Protein AF-A0A3D9D2W9-F1 (afdb_monomer_lite)

pLDDT: mean 81.85, std 9.12, range [48.78, 94.81]

Secondary structure (DSSP, 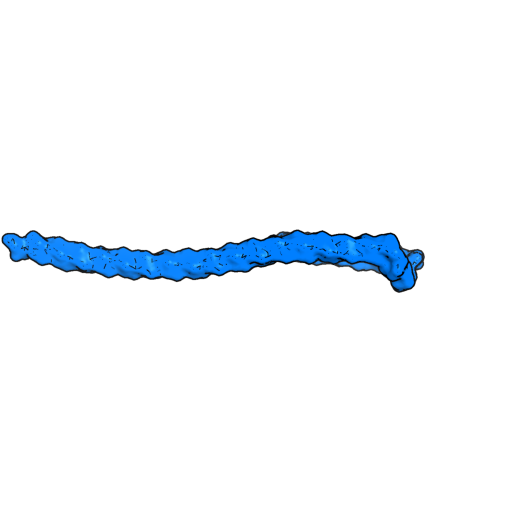8-state):
-HHHHHHHHHHHHHHHHHHHT-TT--GGGGGSHHHHHHHHHHHHHHHHHHHHHHHHHHHHHHHHHHHHHHHHHHHHHHHHHHHHHHHHHHHHH--

Sequence (95 aa):
MKGLSLTGLLLLALAFVLFYFNDNFSVIKLFEPITLMGILAGIGIGLFIGGMIGYVSKGNAVKEAQLKREFKELQKQKAELEKQQAVENINNRSL

Organism: NCBI:txid358687

Foldseek 3Di:
DVVVVVVVVVVVVVVVVVVVPDPPDDPVVCVPPVNVCVVVVVVVVCCVVVVVVVVVVVVVVVVVVVVVVVVVVVVVVVVVVVVVVVVVVVVVVVD

Radius of gyration: 29.34 Å; chains: 1; bounding box: 59×12×88 Å

Structure (mmCIF, N/CA/C/O backbone):
data_AF-A0A3D9D2W9-F1
#
_entry.id   AF-A0A3D9D2W9-F1
#
loop_
_atom_site.group_PDB
_atom_site.id
_atom_site.type_symbol
_atom_site.label_atom_id
_atom_site.label_alt_id
_atom_site.label_comp_id
_atom_site.label_asym_id
_atom_site.label_entity_id
_atom_site.label_seq_id
_atom_site.pdbx_PDB_ins_code
_atom_site.Cartn_x
_atom_site.Cartn_y
_atom_site.Cartn_z
_atom_site.occupancy
_atom_site.B_iso_or_equiv
_atom_site.auth_seq_id
_atom_site.auth_comp_id
_atom_site.auth_asym_id
_atom_site.auth_atom_id
_atom_site.pdbx_PDB_model_num
ATOM 1 N N . MET A 1 1 ? -10.912 -0.508 2.315 1.00 60.22 1 MET A N 1
ATOM 2 C CA . MET A 1 1 ? -9.858 -1.125 1.471 1.00 60.22 1 MET A CA 1
ATOM 3 C C . MET A 1 1 ? -10.182 -1.137 -0.027 1.00 60.22 1 MET A C 1
ATOM 5 O O . MET A 1 1 ? -9.250 -1.101 -0.813 1.00 60.22 1 MET A O 1
ATOM 9 N N . LYS A 1 2 ? -11.460 -1.154 -0.449 1.00 59.00 2 LYS A N 1
ATOM 10 C CA . LYS A 1 2 ? -11.846 -1.349 -1.863 1.00 59.00 2 LYS A CA 1
ATOM 11 C C . LYS A 1 2 ? -11.305 -0.288 -2.842 1.00 59.00 2 LYS A C 1
ATOM 13 O O . LYS A 1 2 ? -10.915 -0.649 -3.941 1.00 59.00 2 LYS A O 1
ATOM 18 N N . GLY A 1 3 ? -11.233 0.984 -2.436 1.00 69.56 3 GLY A N 1
ATOM 19 C CA . GLY A 1 3 ? -10.774 2.069 -3.315 1.00 69.56 3 GLY A CA 1
ATOM 20 C C . GLY A 1 3 ? -9.288 1.992 -3.675 1.00 69.56 3 GLY A C 1
ATOM 21 O O . GLY A 1 3 ? -8.945 2.041 -4.846 1.00 69.56 3 GLY A O 1
ATOM 22 N N . LEU A 1 4 ? -8.406 1.795 -2.688 1.00 73.50 4 LEU A N 1
ATOM 23 C CA . LEU A 1 4 ? -6.956 1.829 -2.920 1.00 73.50 4 LEU A CA 1
ATOM 24 C C . LEU A 1 4 ? -6.467 0.638 -3.762 1.00 73.50 4 LEU A C 1
ATOM 26 O O . LEU A 1 4 ? -5.640 0.810 -4.654 1.00 73.50 4 LEU A O 1
ATOM 30 N N . SER A 1 5 ? -7.021 -0.556 -3.525 1.00 76.38 5 SER A N 1
ATOM 31 C CA . SER A 1 5 ? -6.729 -1.739 -4.344 1.00 76.38 5 SER A CA 1
ATOM 32 C C . SER A 1 5 ? -7.242 -1.591 -5.779 1.00 76.38 5 SER A C 1
ATOM 34 O O . SER A 1 5 ? -6.575 -2.042 -6.704 1.00 76.38 5 SER A O 1
ATOM 36 N N . LEU A 1 6 ? -8.388 -0.929 -5.979 1.00 84.19 6 LEU A N 1
ATOM 37 C CA . LEU A 1 6 ? -8.936 -0.667 -7.311 1.00 84.19 6 LEU A CA 1
ATOM 38 C C . LEU A 1 6 ? -8.078 0.339 -8.087 1.00 84.19 6 LEU A C 1
ATOM 40 O O . LEU A 1 6 ? -7.769 0.101 -9.251 1.00 84.19 6 LEU A O 1
ATOM 44 N N . THR A 1 7 ? -7.643 1.426 -7.443 1.00 85.69 7 THR A N 1
ATOM 45 C CA . THR A 1 7 ? -6.752 2.416 -8.067 1.00 85.69 7 THR A CA 1
ATOM 46 C C . THR A 1 7 ? -5.404 1.801 -8.443 1.00 85.69 7 THR A C 1
ATOM 48 O O . THR A 1 7 ? -4.916 2.034 -9.545 1.00 85.69 7 THR A O 1
ATOM 51 N N . GLY A 1 8 ? -4.822 0.971 -7.568 1.00 84.12 8 GLY A N 1
ATOM 52 C CA . GLY A 1 8 ? -3.586 0.245 -7.876 1.00 84.12 8 GLY A CA 1
ATOM 53 C C . GLY A 1 8 ? -3.740 -0.702 -9.070 1.00 84.12 8 GLY A C 1
ATOM 54 O O . GLY A 1 8 ? -2.886 -0.720 -9.953 1.00 84.12 8 GLY A O 1
ATOM 55 N N . LEU A 1 9 ? -4.856 -1.434 -9.142 1.00 88.12 9 LEU A N 1
ATOM 56 C CA . LEU A 1 9 ? -5.163 -2.319 -10.268 1.00 88.12 9 LEU A CA 1
ATOM 57 C C . LEU A 1 9 ? -5.346 -1.543 -11.583 1.00 88.12 9 LEU A C 1
ATOM 59 O O . LEU A 1 9 ? -4.842 -1.969 -12.616 1.00 88.12 9 LEU A O 1
ATOM 63 N N . LEU A 1 10 ? -6.032 -0.398 -11.542 1.00 92.50 10 LEU A N 1
ATOM 64 C CA . LEU A 1 10 ? -6.225 0.480 -12.701 1.00 92.50 10 LEU A CA 1
ATOM 65 C C . LEU A 1 10 ? -4.897 1.014 -13.240 1.00 92.50 10 LEU A C 1
ATOM 67 O O . LEU A 1 10 ? -4.668 0.977 -14.446 1.00 92.50 10 LEU A O 1
ATOM 71 N N . LEU A 1 11 ? -4.009 1.471 -12.355 1.00 89.50 11 LEU A N 1
ATOM 72 C CA . LEU A 1 11 ? -2.679 1.945 -12.740 1.00 89.50 11 LEU A CA 1
ATOM 73 C C . LEU A 1 11 ? -1.823 0.816 -13.330 1.00 89.50 11 LEU A C 1
ATOM 75 O O . LEU A 1 11 ? -1.126 1.034 -14.318 1.00 89.50 11 LEU A O 1
ATOM 79 N N . LEU A 1 12 ? -1.913 -0.398 -12.776 1.00 89.12 12 LEU A N 1
ATOM 80 C CA . LEU A 1 12 ? -1.226 -1.573 -13.315 1.00 89.12 12 LEU A CA 1
ATOM 81 C C . LEU A 1 12 ? -1.747 -1.944 -14.712 1.00 89.12 12 LEU A C 1
ATOM 83 O O . LEU A 1 12 ? -0.958 -2.193 -15.621 1.00 89.12 12 LEU A O 1
ATOM 87 N N . ALA A 1 13 ? -3.068 -1.948 -14.894 1.00 92.25 13 ALA A N 1
ATOM 88 C CA . ALA A 1 13 ? -3.691 -2.197 -16.189 1.00 92.25 13 ALA A CA 1
ATOM 89 C C . ALA A 1 13 ? -3.277 -1.135 -17.216 1.00 92.25 13 ALA A C 1
ATOM 91 O O . ALA A 1 13 ? -2.939 -1.473 -18.347 1.00 92.25 13 ALA A O 1
ATOM 92 N N . LEU A 1 14 ? -3.224 0.136 -16.809 1.00 93.06 14 LEU A N 1
ATOM 93 C CA . LEU A 1 14 ? -2.767 1.227 -17.664 1.00 93.06 14 LEU A CA 1
ATOM 94 C C . LEU A 1 14 ? -1.297 1.055 -18.072 1.00 93.06 14 LEU A C 1
ATOM 96 O O . LEU A 1 14 ? -0.974 1.244 -19.241 1.00 93.06 14 LEU A O 1
ATOM 100 N N . ALA A 1 15 ? -0.421 0.634 -17.155 1.00 86.88 15 ALA A N 1
ATOM 101 C CA . ALA A 1 15 ? 0.968 0.309 -17.483 1.00 86.88 15 ALA A CA 1
ATOM 102 C C . ALA A 1 15 ? 1.062 -0.827 -18.518 1.00 86.88 15 ALA A C 1
ATOM 104 O O . ALA A 1 15 ? 1.854 -0.737 -19.453 1.00 86.88 15 ALA A O 1
ATOM 105 N N . PHE A 1 16 ? 0.216 -1.856 -18.402 1.00 86.94 16 PHE A N 1
ATOM 106 C CA . PHE A 1 16 ? 0.129 -2.950 -19.377 1.00 86.94 16 PHE A CA 1
ATOM 107 C C . PHE A 1 16 ? -0.365 -2.490 -20.753 1.00 86.94 16 PHE A C 1
ATOM 109 O O . PHE A 1 16 ? 0.155 -2.929 -21.776 1.00 86.94 16 PHE A O 1
ATOM 116 N N . VAL A 1 17 ? -1.348 -1.590 -20.793 1.00 89.75 17 VAL A N 1
ATOM 117 C CA . VAL A 1 17 ? -1.842 -1.004 -22.047 1.00 89.75 17 VAL A CA 1
ATOM 118 C C . VAL A 1 17 ? -0.749 -0.168 -22.710 1.00 89.75 17 VAL A C 1
ATOM 120 O O . VAL A 1 17 ? -0.476 -0.346 -23.893 1.00 89.75 17 VAL A O 1
ATOM 123 N N . LEU A 1 18 ? -0.077 0.700 -21.949 1.00 86.31 18 LEU A N 1
ATOM 124 C CA . LEU A 1 18 ? 1.044 1.497 -22.454 1.00 86.31 18 LEU A CA 1
ATOM 125 C C . LEU A 1 18 ? 2.196 0.618 -22.952 1.00 86.31 18 LEU A C 1
ATOM 127 O O . LEU A 1 18 ? 2.838 0.955 -23.943 1.00 86.31 18 LEU A O 1
ATOM 131 N N . PHE A 1 19 ? 2.434 -0.518 -22.295 1.00 80.88 19 PHE A N 1
ATOM 132 C CA . PHE A 1 19 ? 3.392 -1.519 -22.748 1.00 80.88 19 PHE A CA 1
ATOM 133 C C . PHE A 1 19 ? 2.984 -2.137 -24.094 1.00 80.88 19 PHE A C 1
ATOM 135 O O . PHE A 1 19 ? 3.816 -2.229 -24.989 1.00 80.88 19 PHE A O 1
ATOM 142 N N . TYR A 1 20 ? 1.713 -2.512 -24.262 1.00 82.88 20 TYR A N 1
ATOM 143 C CA . TYR A 1 20 ? 1.211 -3.134 -25.492 1.00 82.88 20 TYR A CA 1
ATOM 144 C C . TYR A 1 20 ? 1.305 -2.215 -26.720 1.00 82.88 20 TYR A C 1
ATOM 146 O O . TYR A 1 20 ? 1.616 -2.683 -27.809 1.00 82.88 20 TYR A O 1
ATOM 154 N N . PHE A 1 21 ? 1.067 -0.911 -26.552 1.00 85.56 21 PHE A N 1
ATOM 155 C CA . PHE A 1 21 ? 1.134 0.069 -27.646 1.00 85.56 21 PHE A CA 1
ATOM 156 C C . PHE A 1 21 ? 2.559 0.546 -27.990 1.00 85.56 21 PHE A C 1
ATOM 158 O O . PHE A 1 21 ? 2.726 1.380 -28.878 1.00 85.56 21 PHE A O 1
ATOM 165 N N . ASN A 1 22 ? 3.595 0.070 -27.294 1.00 81.12 22 ASN A N 1
ATOM 166 C CA . ASN A 1 22 ? 4.965 0.518 -27.526 1.00 81.12 22 ASN A CA 1
ATOM 167 C C . ASN A 1 22 ? 5.687 -0.362 -28.566 1.00 81.12 22 ASN A C 1
ATOM 169 O O . ASN A 1 22 ? 6.353 -1.333 -28.212 1.00 81.12 22 ASN A O 1
ATOM 173 N N . ASP A 1 23 ? 5.612 0.027 -29.843 1.00 74.19 23 ASP A N 1
ATOM 174 C CA . ASP A 1 23 ? 6.207 -0.705 -30.981 1.00 74.19 23 ASP A CA 1
ATOM 175 C C . ASP A 1 23 ? 7.746 -0.843 -30.932 1.00 74.19 23 ASP A C 1
ATOM 177 O O . ASP A 1 23 ? 8.319 -1.711 -31.586 1.00 74.19 23 ASP A O 1
ATOM 181 N N . ASN A 1 24 ? 8.451 -0.017 -30.148 1.00 72.06 24 ASN A N 1
ATOM 182 C CA . ASN A 1 24 ? 9.924 0.003 -30.083 1.00 72.06 24 ASN A CA 1
ATOM 183 C C . ASN A 1 24 ? 10.499 -0.763 -28.882 1.00 72.06 24 ASN A C 1
ATOM 185 O O . ASN A 1 24 ? 11.667 -0.572 -28.493 1.00 72.06 24 ASN A O 1
ATOM 189 N N . PHE A 1 25 ? 9.668 -1.574 -28.234 1.00 68.94 25 PHE A N 1
ATOM 190 C CA . PHE A 1 25 ? 10.003 -2.194 -26.968 1.00 68.94 25 PHE A CA 1
ATOM 191 C C . PHE A 1 25 ? 10.545 -3.618 -27.148 1.00 68.94 25 PHE A C 1
ATOM 193 O O . PHE A 1 25 ? 9.967 -4.449 -27.838 1.00 68.94 25 PHE A O 1
ATOM 200 N N . SER A 1 26 ? 11.675 -3.905 -26.501 1.00 78.75 26 SER A N 1
ATOM 201 C CA . SER A 1 26 ? 12.285 -5.237 -26.440 1.00 78.75 26 SER A CA 1
ATOM 202 C C . SER A 1 26 ? 12.428 -5.631 -24.979 1.00 78.75 26 SER A C 1
ATOM 204 O O . SER A 1 26 ? 12.737 -4.781 -24.144 1.00 78.75 26 SER A O 1
ATOM 206 N N . VAL A 1 27 ? 12.244 -6.914 -24.661 1.00 77.06 27 VAL A N 1
ATOM 207 C CA . VAL A 1 27 ? 12.335 -7.448 -23.287 1.00 77.06 27 VAL A CA 1
ATOM 208 C C . VAL A 1 27 ? 13.671 -7.082 -22.627 1.00 77.06 27 VAL A C 1
ATOM 210 O O . VAL A 1 27 ? 13.730 -6.832 -21.429 1.00 77.06 27 VAL A O 1
ATOM 213 N N . ILE A 1 28 ? 14.733 -6.956 -23.423 1.00 82.44 28 ILE A N 1
ATOM 214 C CA . ILE A 1 28 ? 16.072 -6.555 -22.974 1.00 82.44 28 ILE A CA 1
ATOM 215 C C . ILE A 1 28 ? 16.077 -5.144 -22.356 1.00 82.44 28 ILE A C 1
ATOM 217 O O . ILE A 1 28 ? 16.776 -4.920 -21.371 1.00 82.44 28 ILE A O 1
ATOM 221 N N . LYS A 1 29 ? 15.238 -4.218 -22.845 1.00 83.69 29 LYS A N 1
ATOM 222 C CA . LYS A 1 29 ? 15.135 -2.845 -22.316 1.00 83.69 29 LYS A CA 1
ATOM 223 C C . LYS A 1 29 ? 14.556 -2.777 -20.901 1.00 83.69 29 LYS A C 1
ATOM 225 O O . LYS A 1 29 ? 14.756 -1.778 -20.215 1.00 83.69 29 LYS A O 1
ATOM 230 N N . LEU A 1 30 ? 13.869 -3.824 -20.433 1.00 83.12 30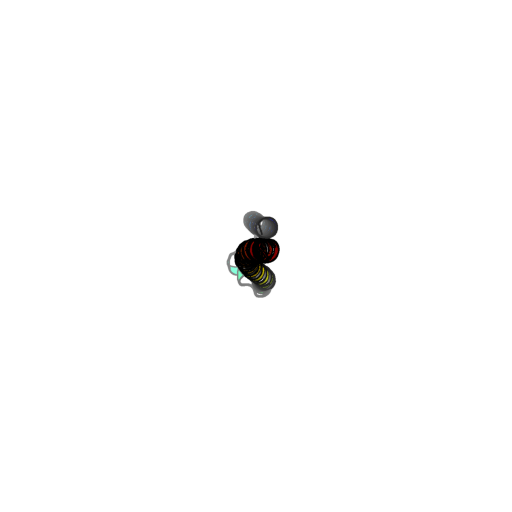 LEU A N 1
ATOM 231 C CA . LEU A 1 30 ? 13.395 -3.908 -19.042 1.00 83.12 30 LEU A CA 1
ATOM 232 C C . LEU A 1 30 ? 14.546 -4.079 -18.052 1.00 83.12 30 LEU A C 1
ATOM 234 O O . LEU A 1 30 ? 14.439 -3.640 -16.911 1.00 83.12 30 LEU A O 1
ATOM 238 N N . PHE A 1 31 ? 15.632 -4.709 -18.498 1.00 86.62 31 PHE A N 1
ATOM 239 C CA . PHE A 1 31 ? 16.817 -4.966 -17.687 1.00 86.62 31 PHE A CA 1
ATOM 240 C C . PHE A 1 31 ? 17.879 -3.873 -17.835 1.00 86.62 31 PHE A C 1
ATOM 242 O O . PHE A 1 31 ? 18.924 -3.949 -17.190 1.00 86.62 31 PHE 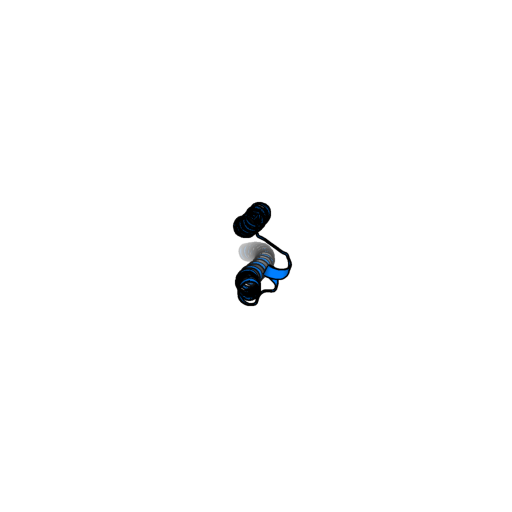A O 1
ATOM 249 N N . GLU A 1 32 ? 17.622 -2.838 -18.642 1.00 90.56 32 GLU A N 1
ATOM 250 C CA . GLU A 1 32 ? 18.477 -1.656 -18.651 1.00 90.56 32 GLU A CA 1
ATOM 251 C C . GLU A 1 32 ? 18.434 -0.967 -17.281 1.00 90.56 32 GLU A C 1
ATOM 253 O O . GLU A 1 32 ? 17.357 -0.855 -16.687 1.00 90.56 32 GLU A O 1
ATOM 258 N N . PRO A 1 33 ? 19.571 -0.457 -16.774 1.00 91.94 33 PRO A N 1
ATOM 259 C CA . PRO A 1 33 ? 19.668 0.048 -15.406 1.00 91.94 33 PRO A CA 1
ATOM 260 C C . PRO A 1 33 ? 18.608 1.092 -15.040 1.00 91.94 33 PRO A C 1
ATOM 262 O O . PRO A 1 33 ? 18.052 1.043 -13.949 1.00 91.94 33 PRO A O 1
ATOM 265 N N . ILE A 1 34 ? 18.293 2.012 -15.956 1.00 90.44 34 ILE A N 1
ATOM 266 C CA . ILE A 1 34 ? 17.304 3.080 -15.740 1.00 90.44 34 ILE A CA 1
ATOM 267 C C . ILE A 1 34 ? 15.881 2.524 -15.653 1.00 90.44 34 ILE A C 1
ATOM 269 O O . ILE A 1 34 ? 15.152 2.842 -14.712 1.00 90.44 34 ILE A O 1
ATOM 273 N N . THR A 1 35 ? 15.491 1.665 -16.596 1.00 86.56 35 THR A N 1
ATOM 274 C CA . THR A 1 35 ? 14.164 1.036 -16.612 1.00 86.56 35 THR A CA 1
ATOM 275 C C . THR A 1 35 ? 13.984 0.135 -15.395 1.00 86.56 35 THR A C 1
ATOM 277 O O . THR A 1 35 ? 12.968 0.213 -14.703 1.00 86.56 35 THR A O 1
ATOM 280 N N . LEU A 1 36 ? 15.003 -0.670 -15.086 1.00 91.44 36 LEU A N 1
ATOM 281 C CA . LEU A 1 36 ? 15.002 -1.575 -13.947 1.00 91.44 36 LEU A CA 1
ATOM 282 C C . LEU A 1 36 ? 14.948 -0.805 -12.624 1.00 91.44 36 LEU A C 1
ATOM 284 O O . LEU A 1 36 ? 14.177 -1.175 -11.741 1.00 91.44 36 LEU A O 1
ATOM 288 N N . MET A 1 37 ? 15.688 0.301 -12.497 1.00 94.50 37 MET A N 1
ATOM 289 C CA . MET A 1 37 ? 15.594 1.190 -11.338 1.00 94.50 37 MET A CA 1
ATOM 290 C C . MET A 1 37 ? 14.174 1.741 -11.178 1.00 94.50 37 MET A C 1
ATOM 292 O O . MET A 1 37 ? 13.646 1.728 -10.070 1.00 94.50 37 MET A O 1
ATOM 296 N N . GLY A 1 38 ? 13.532 2.172 -12.268 1.00 90.81 38 GLY A N 1
ATOM 297 C CA . GLY A 1 38 ? 12.146 2.644 -12.250 1.00 90.81 38 GLY A CA 1
ATOM 298 C C . GLY A 1 38 ? 11.158 1.574 -11.773 1.00 90.81 38 GLY A C 1
ATOM 299 O O . GLY A 1 38 ? 10.327 1.844 -10.904 1.00 90.81 38 GLY A O 1
ATOM 300 N N . ILE A 1 39 ? 11.287 0.344 -12.279 1.00 90.25 39 ILE A N 1
ATOM 301 C CA . ILE A 1 39 ? 10.460 -0.801 -11.865 1.00 90.25 39 ILE A CA 1
ATOM 302 C C . ILE A 1 39 ? 10.674 -1.108 -10.379 1.00 90.25 39 ILE A C 1
ATOM 304 O O . ILE A 1 39 ? 9.711 -1.200 -9.618 1.00 90.25 39 ILE A O 1
ATOM 308 N N . LEU A 1 40 ? 11.932 -1.231 -9.948 1.00 94.81 40 LEU A N 1
ATOM 309 C CA .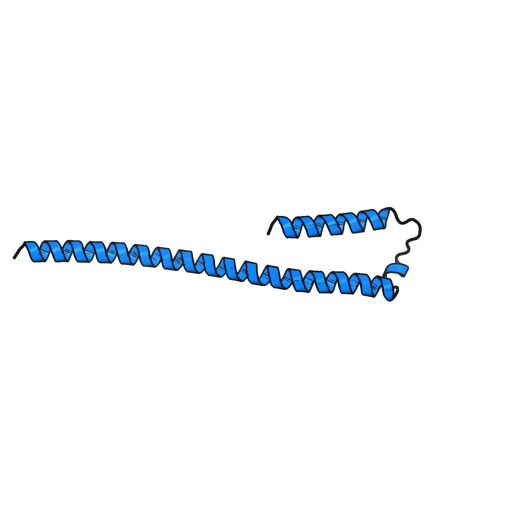 LEU A 1 40 ? 12.281 -1.549 -8.564 1.00 94.81 40 LEU A CA 1
ATOM 310 C C . LEU A 1 40 ? 11.834 -0.451 -7.595 1.00 94.81 40 LEU A C 1
ATOM 312 O O . LEU A 1 40 ? 11.301 -0.764 -6.532 1.00 94.81 40 LEU A O 1
ATOM 316 N N . ALA A 1 41 ? 11.987 0.823 -7.964 1.00 94.62 41 ALA A N 1
ATOM 317 C CA . ALA A 1 41 ? 11.510 1.950 -7.169 1.00 94.62 41 ALA A CA 1
ATOM 318 C C . ALA A 1 41 ? 9.980 1.949 -7.049 1.00 94.62 41 ALA A C 1
ATOM 320 O O . ALA A 1 41 ? 9.450 2.113 -5.949 1.00 94.62 41 ALA A O 1
ATOM 321 N N . GLY A 1 42 ? 9.268 1.699 -8.152 1.00 91.44 42 GLY A N 1
ATOM 322 C CA . GLY A 1 42 ? 7.811 1.575 -8.153 1.00 91.44 42 GLY A CA 1
ATOM 323 C C . GLY A 1 42 ? 7.318 0.443 -7.246 1.00 91.44 42 GLY A C 1
ATOM 324 O O . GLY A 1 42 ? 6.430 0.657 -6.417 1.00 91.44 42 GLY A O 1
ATOM 325 N N . ILE A 1 43 ? 7.940 -0.738 -7.338 1.00 92.19 43 ILE A N 1
ATOM 326 C CA . ILE A 1 43 ? 7.646 -1.880 -6.459 1.00 92.19 43 ILE A CA 1
ATOM 327 C C . ILE A 1 43 ? 7.963 -1.529 -5.000 1.00 92.19 43 ILE A C 1
ATOM 329 O O . ILE A 1 43 ? 7.129 -1.749 -4.124 1.00 92.19 43 ILE A O 1
ATOM 333 N N . GLY A 1 44 ? 9.137 -0.953 -4.730 1.00 94.50 44 GLY A N 1
ATOM 334 C CA . GLY A 1 44 ? 9.586 -0.607 -3.382 1.00 94.50 44 GLY A CA 1
ATOM 335 C C . GLY A 1 44 ? 8.642 0.365 -2.675 1.00 94.50 44 GLY A C 1
ATOM 336 O O . GLY A 1 44 ? 8.180 0.079 -1.571 1.00 94.50 44 GLY A O 1
ATOM 337 N N . ILE A 1 45 ? 8.285 1.475 -3.329 1.00 93.38 45 ILE A N 1
ATOM 338 C CA . ILE A 1 45 ? 7.349 2.471 -2.782 1.00 93.38 45 ILE A CA 1
ATOM 339 C C . ILE A 1 45 ? 5.957 1.856 -2.594 1.00 93.38 45 ILE A C 1
ATOM 341 O O . ILE A 1 45 ? 5.332 2.043 -1.546 1.00 93.38 45 ILE A O 1
ATOM 345 N N . GLY A 1 46 ? 5.485 1.086 -3.579 1.00 89.81 46 GLY A N 1
ATOM 346 C CA . GLY A 1 46 ? 4.188 0.417 -3.520 1.00 89.81 46 GLY A CA 1
ATOM 347 C C . GLY A 1 46 ? 4.080 -0.561 -2.348 1.00 89.81 46 GLY A C 1
ATOM 348 O O . GLY A 1 46 ? 3.094 -0.530 -1.610 1.00 89.81 46 GLY A O 1
ATOM 349 N N . LEU A 1 47 ? 5.108 -1.386 -2.127 1.00 90.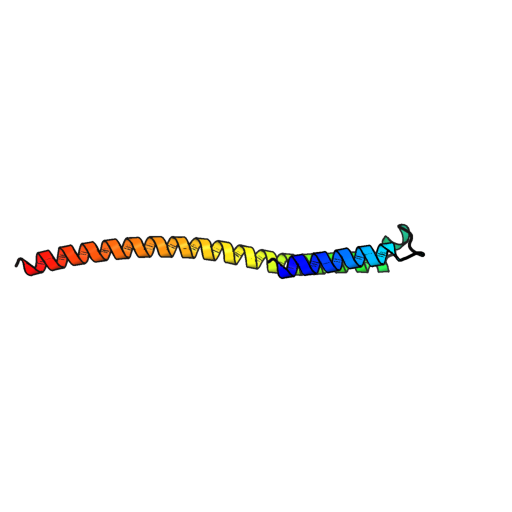50 47 LEU A N 1
ATOM 350 C CA . LEU A 1 47 ? 5.166 -2.325 -1.005 1.00 90.50 47 LEU A CA 1
ATOM 351 C C . LEU A 1 47 ? 5.330 -1.617 0.340 1.00 90.50 47 LEU A C 1
ATOM 353 O O . LEU A 1 47 ? 4.708 -2.036 1.314 1.00 90.50 47 LEU A O 1
ATOM 357 N N . PHE A 1 48 ? 6.118 -0.543 0.408 1.00 91.38 48 PHE A N 1
ATOM 358 C CA . PHE A 1 48 ? 6.320 0.210 1.643 1.00 91.38 48 PHE A CA 1
ATOM 359 C C . PHE A 1 48 ? 5.012 0.852 2.125 1.00 91.38 48 PHE A C 1
ATOM 361 O O . PHE A 1 48 ? 4.542 0.576 3.232 1.00 91.38 48 PHE A O 1
ATOM 368 N N . ILE A 1 49 ? 4.363 1.639 1.261 1.00 89.00 49 ILE A N 1
ATOM 369 C CA . ILE A 1 49 ? 3.099 2.311 1.593 1.00 89.00 49 ILE A CA 1
ATOM 370 C C . ILE A 1 49 ? 1.972 1.284 1.763 1.00 89.00 49 ILE A C 1
ATOM 372 O O . ILE A 1 49 ? 1.209 1.346 2.730 1.00 89.00 49 ILE A O 1
ATOM 376 N N . GLY A 1 50 ? 1.882 0.301 0.863 1.00 84.62 50 GLY A N 1
ATOM 377 C CA . GLY A 1 50 ? 0.891 -0.771 0.947 1.00 84.62 50 GLY A CA 1
ATOM 378 C C . GLY A 1 50 ? 1.030 -1.605 2.223 1.00 84.62 50 GLY A C 1
ATOM 379 O O . GLY A 1 50 ? 0.026 -1.927 2.859 1.00 84.62 50 GLY A O 1
ATOM 380 N N . GLY A 1 51 ? 2.264 -1.895 2.642 1.00 85.38 51 GLY A N 1
ATOM 381 C CA . GLY A 1 51 ? 2.580 -2.602 3.880 1.00 85.38 51 GLY A CA 1
ATOM 382 C C . GLY A 1 51 ? 2.164 -1.820 5.123 1.00 85.38 51 GLY A C 1
ATOM 383 O O . GLY A 1 51 ? 1.507 -2.382 6.000 1.00 85.38 51 GLY A O 1
ATOM 384 N N . MET A 1 52 ? 2.450 -0.513 5.172 1.00 86.00 52 MET A N 1
ATOM 385 C CA . MET A 1 52 ? 2.009 0.359 6.268 1.00 86.00 52 MET A CA 1
ATOM 386 C C . MET A 1 52 ? 0.482 0.413 6.385 1.00 86.00 52 MET A C 1
ATOM 388 O O . MET A 1 52 ? -0.075 0.173 7.458 1.00 86.00 52 MET A O 1
ATOM 392 N N . ILE A 1 53 ? -0.213 0.682 5.277 1.00 83.69 53 ILE A N 1
ATOM 393 C CA . ILE A 1 53 ? -1.681 0.765 5.257 1.00 83.69 53 ILE A CA 1
ATOM 394 C C . ILE A 1 53 ? -2.301 -0.596 5.609 1.00 83.69 53 ILE A C 1
ATOM 396 O O . ILE A 1 53 ? -3.279 -0.669 6.359 1.00 83.69 53 ILE A O 1
ATOM 400 N N . GLY A 1 54 ? -1.714 -1.690 5.117 1.00 81.06 54 GLY A N 1
ATOM 401 C CA . GLY A 1 54 ? -2.129 -3.053 5.439 1.00 81.06 54 GLY A CA 1
ATOM 402 C C . GLY A 1 54 ? -1.971 -3.391 6.924 1.00 81.06 54 GLY A C 1
ATOM 403 O O . GLY A 1 54 ? -2.884 -3.969 7.519 1.00 81.06 54 GLY A O 1
ATOM 404 N N . TYR A 1 55 ? -0.854 -2.994 7.540 1.00 83.00 55 TYR A N 1
ATOM 405 C CA . TYR A 1 55 ? -0.600 -3.189 8.968 1.00 83.00 55 TYR A CA 1
ATOM 406 C C . TYR A 1 55 ? -1.620 -2.440 9.834 1.00 83.00 55 TYR A C 1
ATOM 408 O O . TYR A 1 55 ? -2.251 -3.039 10.708 1.00 83.00 55 TYR A O 1
ATOM 416 N N . VAL A 1 56 ? -1.868 -1.160 9.532 1.00 80.50 56 VAL A N 1
ATOM 417 C CA . VAL A 1 56 ? -2.863 -0.341 10.247 1.00 80.50 56 VAL A CA 1
ATOM 418 C C . VAL A 1 56 ? -4.269 -0.936 10.121 1.00 80.50 56 VAL A C 1
ATOM 420 O O . VAL A 1 56 ? -4.999 -1.026 11.109 1.00 80.50 56 VAL A O 1
ATOM 423 N N . SER A 1 57 ? -4.646 -1.426 8.936 1.00 76.00 57 SER A N 1
ATOM 424 C CA . SER A 1 57 ? -5.954 -2.058 8.741 1.00 76.00 57 SER A CA 1
ATOM 425 C C . SER A 1 57 ? -6.134 -3.343 9.552 1.00 76.00 57 SER A C 1
ATOM 427 O O . SER A 1 57 ? -7.242 -3.607 10.020 1.00 76.00 57 SER A O 1
ATOM 429 N N . LYS A 1 58 ? -5.078 -4.151 9.721 1.00 73.75 58 LYS A N 1
ATOM 430 C CA . LYS A 1 58 ? -5.126 -5.349 10.574 1.00 73.75 58 LYS A CA 1
ATOM 431 C C . LYS A 1 58 ? -5.221 -4.977 12.053 1.00 73.75 58 LYS A C 1
ATOM 433 O O . LYS A 1 58 ? -6.013 -5.584 12.769 1.00 73.75 58 LYS A O 1
ATOM 438 N N . GLY A 1 59 ? -4.493 -3.948 12.491 1.00 73.75 59 GLY A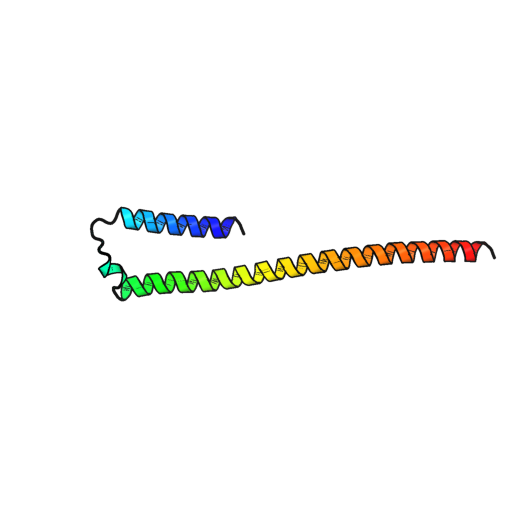 N 1
ATOM 439 C CA . GLY A 1 59 ? -4.589 -3.429 13.858 1.00 73.75 59 GLY A CA 1
ATOM 440 C C . GLY A 1 59 ? -6.006 -2.970 14.214 1.00 73.75 59 GLY A C 1
ATOM 441 O O . GLY A 1 59 ? -6.521 -3.317 15.276 1.00 73.75 59 GLY A O 1
ATOM 442 N N . ASN A 1 60 ? -6.681 -2.272 13.297 1.00 72.19 60 ASN A N 1
ATOM 443 C CA . ASN A 1 60 ? -8.051 -1.816 13.532 1.00 72.19 60 ASN A CA 1
ATOM 444 C C . ASN A 1 60 ? -9.055 -2.980 13.629 1.00 72.19 60 ASN A C 1
ATOM 446 O O . ASN A 1 60 ? -9.928 -2.958 14.490 1.00 72.19 60 ASN A O 1
ATOM 450 N N . ALA A 1 61 ? -8.891 -4.027 12.813 1.00 74.19 61 ALA A N 1
ATOM 451 C CA . ALA A 1 61 ? -9.743 -5.218 12.872 1.00 74.19 61 ALA A CA 1
ATOM 452 C C . ALA A 1 61 ? -9.591 -5.989 14.199 1.00 74.19 61 ALA A C 1
ATOM 454 O O . ALA A 1 61 ? -10.576 -6.469 14.761 1.00 74.19 61 ALA A O 1
ATOM 455 N N . VAL A 1 62 ? -8.366 -6.075 14.731 1.00 75.25 62 VAL A N 1
ATOM 456 C CA . VAL A 1 62 ? -8.111 -6.673 16.053 1.00 75.25 62 VAL A CA 1
ATOM 457 C C . VAL A 1 62 ? -8.748 -5.830 17.158 1.00 75.25 62 VAL A C 1
ATOM 459 O O . VAL A 1 62 ? -9.400 -6.376 18.049 1.00 75.25 62 VAL A O 1
ATOM 462 N N . LYS A 1 63 ? -8.621 -4.503 17.068 1.00 77.50 63 LYS A N 1
ATOM 463 C CA . LYS A 1 63 ? -9.196 -3.572 18.042 1.00 77.50 63 LYS A CA 1
ATOM 464 C C . LYS A 1 63 ? -10.726 -3.628 18.053 1.00 77.50 63 LYS A C 1
ATOM 466 O O . LYS A 1 63 ? -11.315 -3.699 19.124 1.00 77.50 63 LYS A O 1
ATOM 471 N N . GLU A 1 64 ? -11.376 -3.691 16.891 1.00 81.19 64 GLU A N 1
ATOM 472 C CA . GLU A 1 64 ? -12.831 -3.895 16.789 1.00 81.19 64 GLU A CA 1
ATOM 473 C C . GLU A 1 64 ? -13.284 -5.230 17.397 1.00 81.19 64 GLU A C 1
ATOM 475 O O . GLU A 1 64 ? -14.317 -5.293 18.067 1.00 81.19 64 GLU A O 1
ATOM 480 N N . ALA A 1 65 ? -12.521 -6.304 17.178 1.00 80.25 65 ALA A N 1
ATOM 481 C CA . ALA A 1 65 ? -12.834 -7.613 17.740 1.00 80.25 65 ALA A CA 1
ATOM 482 C C . ALA A 1 65 ? -12.715 -7.625 19.273 1.00 80.25 65 ALA A C 1
ATOM 484 O O . ALA A 1 65 ? -13.557 -8.227 19.940 1.00 80.25 65 ALA A O 1
ATOM 485 N N . GLN A 1 66 ? -11.707 -6.947 19.830 1.00 81.25 66 GLN A N 1
ATOM 486 C CA . GLN A 1 66 ? -11.569 -6.756 21.276 1.00 81.25 66 GLN A CA 1
ATOM 487 C C . GLN A 1 66 ? -12.704 -5.899 21.838 1.00 81.25 66 GLN A C 1
ATOM 489 O O . GLN A 1 66 ? -13.367 -6.332 22.777 1.00 81.25 66 GLN A O 1
ATOM 494 N N . LEU A 1 67 ? -13.017 -4.766 21.201 1.00 83.12 67 LEU A N 1
ATOM 495 C CA . LEU A 1 67 ? -14.085 -3.865 21.639 1.00 83.12 67 LEU A CA 1
ATOM 496 C C . LEU A 1 67 ? -15.445 -4.577 21.701 1.00 83.12 67 LEU A C 1
ATOM 498 O O . LEU A 1 67 ? -16.194 -4.422 22.661 1.00 83.12 67 LEU A O 1
ATOM 502 N N . LYS A 1 68 ? -15.765 -5.414 20.703 1.00 85.19 68 LYS A N 1
ATOM 503 C CA . LYS A 1 68 ? -17.005 -6.210 20.699 1.00 85.19 68 LYS A CA 1
ATOM 504 C C . LYS A 1 68 ? -17.056 -7.249 21.821 1.00 85.19 68 LYS A C 1
ATOM 506 O O . LYS A 1 68 ? -18.147 -7.550 22.304 1.00 85.19 68 LYS A O 1
ATOM 511 N N . ARG A 1 69 ? -15.915 -7.823 22.214 1.00 85.62 69 ARG A N 1
ATOM 512 C CA . ARG A 1 69 ? -15.838 -8.779 23.331 1.00 85.62 69 ARG A CA 1
ATOM 513 C C . ARG A 1 69 ? -16.048 -8.068 24.663 1.00 85.62 69 ARG A C 1
ATOM 515 O O . ARG A 1 69 ? -16.940 -8.466 25.405 1.00 85.62 69 ARG A O 1
ATOM 522 N N . GLU A 1 70 ? -15.318 -6.981 24.894 1.00 86.00 70 GLU A N 1
ATOM 523 C CA . GLU A 1 70 ? -15.445 -6.145 26.095 1.00 86.00 70 GLU A CA 1
ATOM 524 C C . GLU A 1 70 ? -16.871 -5.618 26.267 1.00 86.00 70 GLU A C 1
ATOM 526 O O . GLU A 1 70 ? -17.465 -5.742 27.334 1.00 86.00 70 GLU A O 1
ATOM 531 N N . PHE A 1 71 ? -17.480 -5.113 25.193 1.00 89.06 71 PHE A N 1
ATOM 532 C CA . PHE A 1 71 ? -18.850 -4.609 25.245 1.00 89.06 71 PHE A CA 1
ATOM 533 C C . PHE A 1 71 ? -19.859 -5.696 25.645 1.00 89.06 71 PHE A C 1
ATOM 535 O O . PHE A 1 71 ? -20.811 -5.435 26.382 1.00 89.06 71 PHE A O 1
ATOM 542 N N . LYS A 1 72 ? -19.641 -6.939 25.198 1.00 88.06 72 LYS A N 1
ATOM 543 C CA . LYS A 1 72 ? -20.499 -8.079 25.539 1.00 88.06 72 LYS A CA 1
ATOM 544 C C . LYS A 1 72 ? -20.320 -8.524 26.993 1.00 88.06 72 LYS A C 1
ATOM 546 O O . LYS A 1 72 ? -21.298 -8.918 27.624 1.00 88.06 72 LYS A O 1
ATOM 551 N N . GLU A 1 73 ? -19.103 -8.461 27.525 1.00 88.44 73 GLU A N 1
ATOM 552 C CA . GLU A 1 73 ? -18.838 -8.726 28.944 1.00 88.44 73 GLU A CA 1
ATOM 553 C C . GLU A 1 73 ? -19.438 -7.645 29.842 1.00 88.44 73 GLU A C 1
ATOM 555 O O . GLU A 1 73 ? -20.119 -7.971 30.813 1.00 88.44 73 GLU A O 1
ATOM 560 N N . LEU A 1 74 ? -19.294 -6.372 29.471 1.00 86.38 74 LEU A N 1
ATOM 561 C CA . LEU A 1 74 ? -19.884 -5.252 30.203 1.00 86.38 74 LEU A CA 1
ATOM 562 C C . LEU A 1 74 ? -21.417 -5.320 30.238 1.00 86.38 74 LEU A C 1
ATOM 564 O O . LEU A 1 74 ? -22.014 -5.045 31.277 1.00 86.38 74 LEU A O 1
ATOM 568 N N . GLN A 1 75 ? -22.075 -5.738 29.149 1.00 87.06 75 GLN A N 1
ATOM 569 C CA . GLN A 1 75 ? -23.528 -5.962 29.159 1.00 87.06 75 GLN A CA 1
ATOM 570 C C . GLN A 1 75 ? -23.949 -7.072 30.126 1.00 87.06 75 GLN A C 1
ATOM 572 O O . GLN A 1 75 ? -24.958 -6.929 30.815 1.00 87.06 75 GLN A O 1
ATOM 577 N N . LYS A 1 76 ? -23.182 -8.167 30.200 1.00 86.62 76 LYS A N 1
ATOM 578 C CA . LYS A 1 76 ? -23.458 -9.247 31.157 1.00 86.62 76 LYS A CA 1
ATOM 579 C C . LYS A 1 76 ? -23.312 -8.764 32.597 1.00 86.62 76 LYS A C 1
ATOM 581 O O . LYS A 1 76 ? -24.219 -8.991 33.389 1.00 86.62 76 LYS A O 1
ATOM 586 N N . GLN A 1 77 ? -22.226 -8.055 32.902 1.00 84.44 77 GLN A N 1
ATOM 587 C CA . GLN A 1 77 ? -21.986 -7.505 34.238 1.00 84.44 77 GLN A CA 1
ATOM 588 C C . GLN A 1 77 ? -23.076 -6.508 34.645 1.00 84.44 77 GLN A C 1
ATOM 590 O O . GLN A 1 77 ? -23.568 -6.570 35.766 1.00 84.44 77 GLN A O 1
ATOM 595 N N . LYS A 1 78 ? -23.526 -5.640 33.727 1.00 83.06 78 LYS A N 1
ATOM 596 C CA . LYS A 1 78 ? -24.666 -4.745 33.981 1.00 83.06 78 LYS A CA 1
ATOM 597 C C . LYS A 1 78 ? -25.940 -5.508 34.335 1.00 83.06 78 LYS A C 1
ATOM 599 O O . LYS A 1 78 ? -26.580 -5.179 35.326 1.00 83.06 78 LYS A O 1
ATOM 604 N N . ALA A 1 79 ? -26.287 -6.530 33.555 1.00 83.69 79 ALA A N 1
ATOM 605 C CA . ALA A 1 79 ? -27.486 -7.328 33.804 1.00 83.69 79 ALA A CA 1
ATOM 606 C C . ALA A 1 79 ? -27.419 -8.087 35.142 1.00 83.69 79 ALA A C 1
ATOM 608 O O . ALA A 1 79 ? -28.442 -8.332 35.777 1.00 83.69 79 ALA A O 1
ATOM 609 N N . GLU A 1 80 ? -26.222 -8.481 35.571 1.00 82.81 80 GLU A N 1
ATOM 610 C CA . GLU A 1 80 ? -26.001 -9.162 36.845 1.00 82.81 80 GLU A CA 1
ATOM 611 C C . GLU A 1 80 ? -26.076 -8.191 38.031 1.00 82.81 80 GLU A C 1
ATOM 613 O O . GLU A 1 80 ? -26.749 -8.483 39.018 1.00 82.81 80 GLU A O 1
ATOM 618 N N . LEU A 1 81 ? -25.497 -6.995 37.890 1.00 79.81 81 LEU A N 1
ATOM 619 C CA . LEU A 1 81 ? -25.607 -5.905 38.862 1.00 79.81 81 LEU A CA 1
ATOM 620 C C . LEU A 1 81 ? -27.054 -5.427 39.037 1.00 79.81 81 LEU A C 1
ATOM 622 O O . LEU A 1 81 ? -27.497 -5.242 40.164 1.00 79.81 81 LEU A O 1
ATOM 626 N N . GLU A 1 82 ? -27.818 -5.278 37.953 1.00 80.75 82 GLU A N 1
ATOM 627 C CA . GLU A 1 82 ? -29.238 -4.902 38.027 1.00 80.75 82 GLU A CA 1
ATOM 628 C C . GLU A 1 82 ? -30.073 -5.960 38.760 1.00 80.75 82 GLU A C 1
ATOM 630 O O . GLU A 1 82 ? -30.955 -5.620 39.548 1.00 80.75 82 GLU A O 1
ATOM 635 N N . LYS A 1 83 ? -29.769 -7.251 38.569 1.00 79.44 83 LYS A N 1
ATOM 636 C CA . LYS A 1 83 ? -30.411 -8.333 39.330 1.00 79.44 83 LYS A CA 1
ATOM 637 C C . LYS A 1 83 ? -30.044 -8.285 40.807 1.00 79.44 83 LYS A C 1
ATOM 639 O O . LYS A 1 83 ? -30.926 -8.447 41.644 1.00 79.44 83 LYS A O 1
ATOM 644 N N . GLN A 1 84 ? -28.773 -8.058 41.129 1.00 76.25 84 GLN A N 1
ATOM 645 C CA . GLN A 1 84 ? -28.322 -7.947 42.516 1.00 76.25 84 GLN A CA 1
ATOM 646 C C . GLN A 1 84 ? -28.967 -6.747 43.215 1.00 76.25 84 GLN A C 1
ATOM 648 O O . GLN A 1 84 ? -29.510 -6.908 44.302 1.00 76.25 84 GLN A O 1
ATOM 653 N N . GLN A 1 85 ? -29.021 -5.586 42.559 1.00 75.44 85 GLN A N 1
ATOM 654 C CA . GLN A 1 85 ? -29.689 -4.395 43.087 1.00 75.44 85 GLN A CA 1
ATOM 655 C C . GLN A 1 85 ? -31.199 -4.590 43.243 1.00 75.44 85 GLN A C 1
ATOM 657 O O . GLN A 1 85 ? -31.773 -4.125 44.223 1.00 75.44 85 GLN A O 1
ATOM 662 N N . ALA A 1 86 ? -31.860 -5.288 42.315 1.00 71.75 86 ALA A N 1
ATOM 663 C CA . ALA A 1 86 ? -33.278 -5.608 42.452 1.00 71.75 86 ALA A CA 1
ATOM 664 C C . ALA A 1 86 ? -33.534 -6.523 43.660 1.00 71.75 86 ALA A C 1
ATOM 666 O O . ALA A 1 86 ? -34.462 -6.274 44.425 1.00 71.75 86 ALA A O 1
ATOM 667 N N . VAL A 1 87 ? -32.695 -7.540 43.872 1.00 74.00 87 VAL A N 1
ATOM 668 C CA . VAL A 1 87 ? -32.798 -8.439 45.031 1.00 74.00 87 VAL A CA 1
ATOM 669 C C . VAL A 1 87 ? -32.496 -7.697 46.337 1.00 74.00 87 VAL A C 1
ATOM 671 O O . VAL A 1 87 ? -33.252 -7.834 47.295 1.00 74.00 87 VAL A O 1
ATOM 674 N N . GLU A 1 88 ? -31.454 -6.867 46.374 1.00 73.44 88 GLU A N 1
ATOM 675 C CA . GLU A 1 88 ? -31.081 -6.069 47.549 1.00 73.44 88 GLU A CA 1
ATOM 676 C C . GLU A 1 88 ? -32.176 -5.057 47.924 1.00 73.44 88 GLU A C 1
ATOM 678 O O . GLU A 1 88 ? -32.554 -4.953 49.088 1.00 73.44 88 GLU A O 1
ATOM 683 N N . ASN A 1 89 ? -32.759 -4.363 46.943 1.00 70.50 89 ASN A N 1
ATOM 684 C CA . ASN A 1 89 ? -33.815 -3.371 47.169 1.00 70.50 89 ASN A CA 1
ATOM 685 C C . ASN A 1 89 ? -35.141 -4.020 47.614 1.00 70.50 89 ASN A C 1
ATOM 687 O O . ASN A 1 89 ? -35.874 -3.436 48.408 1.00 70.50 89 ASN A O 1
ATOM 691 N N . ILE A 1 90 ? -35.442 -5.244 47.163 1.00 71.19 90 ILE A N 1
ATOM 692 C CA . ILE A 1 90 ? -36.576 -6.026 47.684 1.00 71.19 90 ILE A CA 1
ATOM 693 C C . ILE A 1 90 ? -36.327 -6.420 49.145 1.00 71.19 90 ILE A C 1
ATOM 695 O O . ILE A 1 90 ? -37.212 -6.229 49.975 1.00 71.19 90 ILE A O 1
ATOM 699 N N . ASN A 1 91 ? -35.121 -6.893 49.472 1.00 69.25 91 ASN A N 1
ATOM 700 C CA . ASN A 1 91 ? -34.771 -7.332 50.827 1.00 69.25 91 ASN A CA 1
ATOM 701 C C . ASN A 1 91 ? -34.772 -6.169 51.841 1.00 69.25 91 ASN A C 1
ATOM 703 O O . ASN A 1 91 ? -35.147 -6.343 52.997 1.00 69.25 91 ASN A O 1
ATOM 707 N N . ASN A 1 92 ? -34.398 -4.965 51.395 1.00 67.06 92 ASN A N 1
ATOM 708 C CA . ASN A 1 92 ? -34.368 -3.757 52.224 1.00 67.06 92 ASN A CA 1
ATOM 709 C C . ASN A 1 92 ? -35.751 -3.091 52.396 1.00 67.06 92 ASN A C 1
ATOM 711 O O . ASN A 1 92 ? -35.914 -2.236 53.256 1.00 67.06 92 ASN A O 1
ATOM 715 N N . ARG A 1 93 ? -36.751 -3.463 51.581 1.00 59.75 93 ARG A N 1
ATOM 716 C CA . ARG A 1 93 ? -38.159 -3.029 51.721 1.00 59.75 93 ARG A CA 1
ATOM 717 C C . ARG A 1 93 ? -39.016 -3.993 52.546 1.00 59.75 93 ARG A C 1
ATOM 719 O O . ARG A 1 93 ? -40.157 -3.662 52.856 1.00 59.75 93 ARG A O 1
ATOM 726 N N . SER A 1 94 ? -38.504 -5.188 52.839 1.00 57.16 94 SER A N 1
ATOM 727 C CA . SER A 1 94 ? -39.162 -6.204 53.672 1.00 57.16 94 SER A CA 1
ATOM 728 C C . SER A 1 94 ? -38.776 -6.147 55.159 1.00 57.16 94 SER A C 1
ATOM 730 O O . SER A 1 94 ? -39.191 -7.027 55.913 1.00 57.16 94 SER A O 1
ATOM 732 N N . LEU A 1 95 ? -38.001 -5.137 55.569 1.00 48.78 95 LEU A N 1
ATOM 733 C CA . LEU A 1 95 ? -37.715 -4.758 56.960 1.00 48.78 95 LEU A CA 1
ATOM 734 C C . LEU A 1 95 ? -38.459 -3.463 57.300 1.00 48.78 95 LEU A C 1
ATOM 736 O O . LEU A 1 95 ? -38.899 -3.344 58.464 1.00 48.78 95 LEU A O 1
#